Protein AF-A0A109LPX4-F1 (afdb_monomer_lite)

Structure (mmCIF, N/CA/C/O backbone):
data_AF-A0A109LPX4-F1
#
_entry.id   AF-A0A109LPX4-F1
#
loop_
_atom_site.group_PDB
_atom_site.id
_atom_site.type_symbol
_atom_site.label_atom_id
_atom_site.label_alt_id
_atom_site.label_comp_id
_atom_site.label_asym_id
_atom_site.label_entity_id
_atom_site.label_seq_id
_atom_site.pdbx_PDB_ins_code
_atom_site.Cartn_x
_atom_site.Cartn_y
_atom_site.Cartn_z
_atom_site.occupancy
_atom_site.B_iso_or_equiv
_atom_site.auth_seq_id
_atom_site.auth_comp_id
_atom_site.auth_asym_id
_atom_site.auth_atom_id
_atom_site.pdbx_PDB_model_num
ATOM 1 N N . MET A 1 1 ? -20.584 5.027 5.338 1.00 34.66 1 MET A N 1
ATOM 2 C CA . MET A 1 1 ? -20.546 4.027 4.253 1.00 34.66 1 MET A CA 1
ATOM 3 C C . MET A 1 1 ? -19.139 3.462 4.249 1.00 34.66 1 MET A C 1
ATOM 5 O O . MET A 1 1 ? -18.250 4.110 3.715 1.00 34.66 1 MET A O 1
ATOM 9 N N . ASN A 1 2 ? -18.911 2.346 4.943 1.00 41.44 2 ASN A N 1
ATOM 10 C CA . ASN A 1 2 ? -17.631 1.648 4.862 1.00 41.44 2 ASN A CA 1
ATOM 11 C C . ASN A 1 2 ? -17.663 0.889 3.540 1.00 41.44 2 ASN A C 1
ATOM 13 O O . ASN A 1 2 ? -18.479 -0.011 3.381 1.00 41.44 2 ASN A O 1
ATOM 17 N N . ALA A 1 3 ? -16.887 1.337 2.555 1.00 50.72 3 ALA A N 1
ATOM 18 C CA . ALA A 1 3 ? -16.663 0.528 1.370 1.00 50.72 3 ALA A CA 1
ATOM 19 C C . ALA A 1 3 ? -16.027 -0.783 1.844 1.00 50.72 3 ALA A C 1
ATOM 21 O O . ALA A 1 3 ? -15.019 -0.723 2.549 1.00 50.72 3 ALA A O 1
ATOM 22 N N . ASP A 1 4 ? -16.622 -1.928 1.509 1.00 62.03 4 ASP A N 1
ATOM 23 C CA . ASP A 1 4 ? -16.004 -3.237 1.709 1.00 62.03 4 ASP A CA 1
ATOM 24 C C . ASP A 1 4 ? -14.620 -3.213 1.053 1.00 62.03 4 ASP A C 1
ATOM 26 O O . ASP A 1 4 ? -14.485 -3.221 -0.173 1.00 62.03 4 ASP A O 1
ATOM 30 N N . ILE A 1 5 ? -13.572 -3.088 1.868 1.00 72.75 5 ILE A N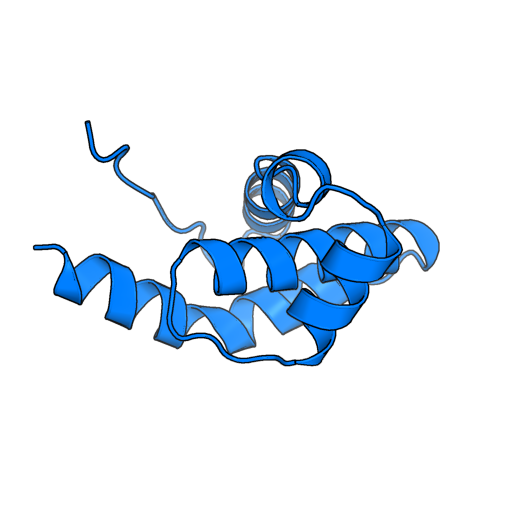 1
ATOM 31 C CA . ILE A 1 5 ? -12.200 -3.159 1.382 1.00 72.75 5 ILE A CA 1
ATOM 32 C C . ILE A 1 5 ? -11.922 -4.633 1.113 1.00 72.75 5 ILE A C 1
ATOM 34 O O . ILE A 1 5 ? -11.546 -5.379 2.012 1.00 72.75 5 ILE A O 1
ATOM 38 N N . THR A 1 6 ? -12.110 -5.057 -0.133 1.00 86.19 6 THR A N 1
ATOM 39 C CA . THR A 1 6 ? -11.644 -6.366 -0.591 1.00 86.19 6 THR A CA 1
ATOM 40 C C . THR A 1 6 ? -10.133 -6.305 -0.781 1.00 86.19 6 THR A C 1
ATOM 42 O O . THR A 1 6 ? -9.636 -5.545 -1.616 1.00 86.19 6 THR A O 1
ATOM 45 N N . LEU A 1 7 ? -9.402 -7.076 0.024 1.00 90.69 7 LEU A N 1
ATOM 46 C CA . LEU A 1 7 ? -7.961 -7.244 -0.128 1.00 90.69 7 LEU A CA 1
ATOM 47 C C . LEU A 1 7 ? -7.679 -8.157 -1.333 1.00 90.69 7 LEU A C 1
ATOM 49 O O . LEU A 1 7 ? -8.285 -9.228 -1.411 1.00 90.69 7 LEU A O 1
ATOM 53 N N . PRO A 1 8 ? -6.823 -7.748 -2.288 1.00 93.88 8 PRO A N 1
ATOM 54 C CA . PRO A 1 8 ? -6.410 -8.624 -3.377 1.00 93.88 8 PRO A CA 1
ATOM 55 C C . PRO A 1 8 ? -5.592 -9.815 -2.867 1.00 93.88 8 PRO A C 1
ATOM 57 O O . PRO A 1 8 ? -4.951 -9.746 -1.820 1.00 93.88 8 PRO A O 1
ATOM 60 N N . ASP A 1 9 ? -5.584 -10.895 -3.645 1.00 92.06 9 ASP A N 1
ATOM 61 C CA . ASP A 1 9 ? -4.650 -11.999 -3.434 1.00 92.06 9 ASP A CA 1
ATOM 62 C C . ASP A 1 9 ? -3.203 -11.468 -3.544 1.00 92.06 9 ASP A C 1
ATOM 64 O O . ASP A 1 9 ? -2.878 -10.834 -4.556 1.00 92.06 9 ASP A O 1
ATOM 68 N N . PRO A 1 10 ? -2.328 -11.689 -2.542 1.00 90.31 10 PRO A N 1
ATOM 69 C CA . PRO A 1 10 ? -0.928 -11.276 -2.612 1.00 90.31 10 PRO A CA 1
ATOM 70 C C . PRO A 1 10 ? -0.155 -11.850 -3.809 1.00 90.31 10 PRO A C 1
ATOM 72 O O . PRO A 1 10 ? 0.837 -11.248 -4.226 1.00 90.31 10 PRO A O 1
ATOM 75 N N . GLU A 1 11 ? -0.590 -12.983 -4.372 1.00 90.06 11 GLU A N 1
ATOM 76 C CA . GLU A 1 11 ? 0.016 -13.585 -5.565 1.00 90.06 11 GLU A CA 1
ATOM 77 C C . GLU A 1 11 ? -0.481 -12.940 -6.875 1.00 90.06 11 GLU A C 1
ATOM 79 O O . GLU A 1 11 ? 0.206 -12.997 -7.902 1.00 90.06 11 GLU A O 1
ATOM 84 N N . ASP A 1 12 ? -1.628 -12.248 -6.860 1.00 92.62 12 ASP A N 1
ATOM 85 C CA . ASP A 1 12 ? -2.135 -11.495 -8.012 1.00 92.62 12 ASP A CA 1
ATOM 86 C C . ASP A 1 12 ? 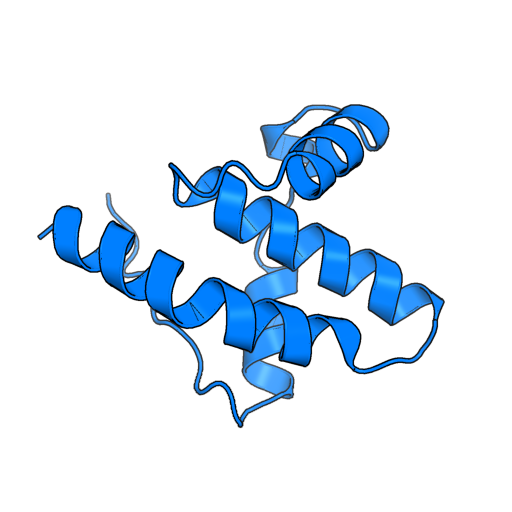-1.513 -10.095 -8.065 1.00 92.62 12 ASP A C 1
ATOM 88 O O . ASP A 1 12 ? -2.084 -9.078 -7.657 1.00 92.62 12 ASP A O 1
ATOM 92 N N . ARG A 1 13 ? -0.319 -10.032 -8.660 1.00 89.50 13 ARG A N 1
ATOM 93 C CA . ARG A 1 13 ? 0.428 -8.784 -8.878 1.00 89.50 13 ARG A CA 1
ATOM 94 C C . ARG A 1 13 ? -0.421 -7.671 -9.494 1.00 89.50 13 ARG A C 1
ATOM 96 O O . ARG A 1 13 ? -0.250 -6.504 -9.135 1.00 89.50 13 ARG A O 1
ATOM 103 N N . LYS A 1 14 ? -1.280 -7.994 -10.465 1.00 90.75 14 LYS A N 1
ATOM 104 C CA . LYS A 1 14 ? -2.080 -6.976 -11.151 1.00 90.75 14 LYS A CA 1
ATOM 105 C C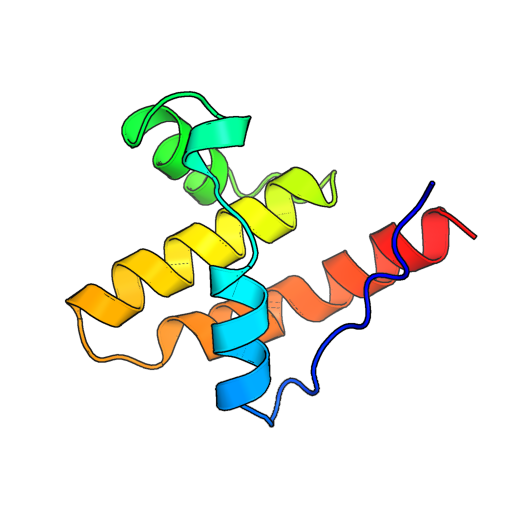 . LYS A 1 14 ? -3.102 -6.391 -10.181 1.00 90.75 14 LYS A C 1
ATOM 107 O O . LYS A 1 14 ? -3.219 -5.170 -10.103 1.00 90.75 14 LYS A O 1
ATOM 112 N N . ALA A 1 15 ? -3.786 -7.244 -9.426 1.00 92.88 15 ALA A N 1
ATOM 113 C CA . ALA A 1 15 ? -4.748 -6.804 -8.426 1.00 92.88 15 ALA A CA 1
ATOM 114 C C . ALA A 1 15 ? -4.084 -5.971 -7.316 1.00 92.88 15 ALA A C 1
ATOM 116 O O . ALA A 1 15 ? -4.633 -4.942 -6.922 1.00 92.88 15 ALA A O 1
ATOM 117 N N . VAL A 1 16 ? -2.875 -6.338 -6.873 1.00 92.50 16 VAL A N 1
ATOM 118 C CA . VAL A 1 16 ? -2.092 -5.554 -5.899 1.00 92.50 16 VAL A CA 1
ATOM 119 C C . VAL A 1 16 ? -1.760 -4.156 -6.428 1.00 92.50 16 VAL A C 1
ATOM 121 O O . VAL A 1 16 ? -1.923 -3.167 -5.714 1.00 92.50 16 VAL A O 1
ATOM 124 N N . ILE A 1 17 ? -1.334 -4.049 -7.689 1.00 91.19 17 ILE A N 1
ATOM 125 C CA . ILE A 1 17 ? -1.031 -2.758 -8.321 1.00 91.19 17 ILE A CA 1
ATOM 126 C C . ILE A 1 17 ? -2.287 -1.897 -8.456 1.00 91.19 17 ILE A C 1
ATOM 128 O O . ILE A 1 17 ? -2.255 -0.717 -8.102 1.00 91.19 17 ILE A O 1
ATOM 132 N N . ASP A 1 18 ? -3.389 -2.476 -8.931 1.00 91.75 18 ASP A N 1
ATOM 133 C CA . ASP A 1 18 ? -4.655 -1.757 -9.080 1.00 91.75 18 ASP A CA 1
ATOM 134 C C . ASP A 1 18 ? -5.160 -1.257 -7.714 1.00 91.75 18 ASP A C 1
ATOM 136 O O . ASP A 1 18 ? -5.600 -0.113 -7.584 1.00 91.75 18 ASP A O 1
ATOM 140 N N . PHE A 1 19 ? -5.020 -2.075 -6.668 1.00 93.75 19 PHE A N 1
ATOM 141 C CA . PHE A 1 19 ? -5.382 -1.729 -5.293 1.00 93.75 19 PHE A CA 1
ATOM 142 C C . PHE A 1 19 ? -4.486 -0.644 -4.677 1.00 93.75 19 PHE A C 1
ATOM 144 O O . PHE A 1 19 ? -4.972 0.226 -3.948 1.00 93.75 19 PHE A O 1
ATOM 151 N N . ALA A 1 20 ? -3.184 -0.668 -4.966 1.00 92.81 20 ALA A N 1
ATOM 152 C CA . ALA A 1 20 ? -2.249 0.371 -4.544 1.00 92.81 20 ALA A CA 1
ATOM 153 C C . ALA A 1 20 ? -2.538 1.705 -5.251 1.00 92.81 20 ALA A C 1
ATOM 155 O O . ALA A 1 20 ? -2.585 2.761 -4.618 1.00 92.81 20 ALA A O 1
ATOM 156 N N . GLY A 1 21 ? -2.783 1.653 -6.563 1.00 90.75 21 GLY A N 1
ATOM 157 C CA . GLY A 1 21 ? -3.084 2.815 -7.396 1.00 90.75 21 GLY A CA 1
ATOM 158 C C . GLY A 1 21 ? -4.479 3.406 -7.176 1.00 90.75 21 GLY A C 1
ATOM 159 O O . GLY A 1 21 ? -4.706 4.564 -7.528 1.00 90.75 21 GLY A O 1
ATOM 160 N N . SER A 1 22 ? -5.411 2.657 -6.573 1.00 91.56 22 SER A N 1
ATOM 161 C CA . SER A 1 22 ? -6.751 3.164 -6.250 1.00 91.56 22 SER A CA 1
ATOM 162 C C . SER A 1 22 ? -6.747 4.194 -5.116 1.00 91.56 22 SER A C 1
ATOM 164 O O . SER A 1 22 ? -7.740 4.895 -4.920 1.00 91.56 22 SER A O 1
ATOM 166 N N . PHE A 1 23 ? -5.662 4.274 -4.342 1.00 91.56 23 PHE A N 1
ATOM 167 C CA . PHE A 1 23 ? -5.484 5.268 -3.290 1.00 91.56 23 PHE A CA 1
ATOM 168 C C . PHE A 1 23 ? -4.700 6.475 -3.813 1.00 91.56 23 PHE A C 1
ATOM 170 O O . PHE A 1 23 ? -3.771 6.332 -4.601 1.00 91.56 23 PHE A O 1
ATOM 177 N N . ASN A 1 24 ? -5.055 7.685 -3.375 1.00 88.19 24 ASN A N 1
ATOM 178 C CA . ASN A 1 24 ? -4.341 8.903 -3.759 1.00 88.19 24 ASN A CA 1
ATOM 179 C C . ASN A 1 24 ? -3.754 9.585 -2.522 1.00 88.19 24 ASN A C 1
ATOM 181 O O . ASN A 1 24 ? -4.374 10.494 -1.971 1.00 88.19 24 ASN A O 1
ATOM 185 N N . GLY A 1 25 ? -2.541 9.189 -2.126 1.00 83.00 25 GLY A N 1
ATOM 186 C CA . GLY A 1 25 ? -1.878 9.716 -0.925 1.00 83.00 25 GLY A CA 1
ATOM 187 C C . GLY A 1 25 ? -1.728 11.241 -0.896 1.00 83.00 25 GLY A C 1
ATOM 188 O O . GLY A 1 25 ? -1.750 11.841 0.175 1.00 83.00 25 GLY A O 1
ATOM 189 N N . TYR A 1 26 ? -1.692 11.914 -2.052 1.00 86.69 26 TYR A N 1
ATOM 190 C CA . TYR A 1 26 ? -1.631 13.382 -2.102 1.00 86.69 26 TYR A CA 1
ATOM 191 C C . TYR A 1 26 ? -2.914 14.056 -1.651 1.00 86.69 26 TYR A C 1
ATOM 193 O O . TYR A 1 26 ? -2.857 15.142 -1.084 1.00 86.69 26 TYR A O 1
ATOM 201 N N . LYS A 1 27 ? -4.070 13.432 -1.892 1.00 86.62 27 LYS A N 1
ATOM 202 C CA . LYS A 1 27 ? -5.348 13.971 -1.416 1.00 86.62 27 LYS A CA 1
ATOM 203 C C . LYS A 1 27 ? -5.485 13.862 0.102 1.00 86.62 27 LYS A C 1
ATOM 205 O O . LYS A 1 27 ? -6.171 14.693 0.683 1.00 86.62 27 LYS A O 1
ATOM 210 N N . HIS A 1 28 ? -4.826 12.878 0.715 1.00 83.88 28 HIS A N 1
ATOM 211 C CA . HIS A 1 28 ? -4.869 12.640 2.160 1.00 83.88 28 HIS A CA 1
ATOM 212 C C . HIS A 1 28 ? -3.815 13.465 2.912 1.00 83.88 28 HIS A C 1
ATOM 214 O O . HIS A 1 28 ? -4.140 14.147 3.878 1.00 83.88 28 HIS A O 1
ATOM 220 N N . HIS A 1 29 ? -2.571 13.491 2.424 1.00 84.56 29 HIS A N 1
ATOM 221 C CA . HIS A 1 29 ? -1.459 14.172 3.100 1.00 84.56 29 HIS A CA 1
ATOM 222 C C . HIS A 1 29 ? -1.148 15.576 2.549 1.00 84.56 29 HIS A C 1
ATOM 224 O O . HIS A 1 29 ? -0.305 16.290 3.088 1.00 84.56 29 HIS A O 1
ATOM 230 N N . GLY A 1 30 ? -1.797 15.997 1.460 1.00 84.25 30 GLY A N 1
ATOM 231 C CA . GLY A 1 30 ? -1.716 17.351 0.897 1.00 84.25 30 GLY A CA 1
ATOM 232 C C . GLY A 1 30 ? -0.479 17.650 0.042 1.00 84.25 30 GLY A C 1
ATOM 233 O O . GLY A 1 30 ? -0.503 18.582 -0.759 1.00 84.25 30 GLY A O 1
ATOM 234 N N . SER A 1 31 ? 0.601 16.873 0.158 1.00 88.75 31 SER A N 1
ATOM 235 C CA . SER A 1 31 ? 1.813 17.064 -0.648 1.00 88.75 31 SER A CA 1
ATOM 236 C C . SER A 1 31 ? 2.582 15.764 -0.873 1.00 88.75 31 SER A C 1
ATOM 238 O O . SER A 1 31 ? 2.352 14.761 -0.199 1.00 88.75 31 SER A O 1
ATOM 240 N N . LEU A 1 32 ? 3.521 15.789 -1.825 1.00 87.25 32 LEU A N 1
ATOM 241 C CA . LEU A 1 32 ? 4.417 14.660 -2.068 1.00 87.25 32 LEU A CA 1
ATOM 242 C C . LEU A 1 32 ? 5.340 14.393 -0.877 1.00 87.25 32 LEU A C 1
ATOM 244 O O . LEU A 1 32 ? 5.483 13.237 -0.501 1.00 87.25 32 LEU A O 1
ATOM 248 N N . ALA A 1 33 ? 5.915 15.441 -0.280 1.00 90.31 33 ALA A N 1
ATOM 249 C CA . ALA A 1 33 ? 6.796 15.308 0.879 1.00 90.31 33 ALA A CA 1
ATOM 250 C C . ALA A 1 33 ? 6.049 14.711 2.079 1.00 90.31 33 ALA A C 1
ATOM 252 O O . ALA A 1 33 ? 6.481 13.708 2.621 1.00 90.31 33 ALA A O 1
ATOM 253 N N . ALA A 1 34 ? 4.861 15.230 2.404 1.00 91.00 34 ALA A N 1
ATOM 254 C CA . ALA A 1 34 ? 4.063 14.703 3.511 1.00 91.00 34 ALA A CA 1
ATOM 255 C C . ALA A 1 34 ? 3.605 13.250 3.282 1.00 91.00 34 ALA A C 1
ATOM 257 O O . ALA A 1 34 ? 3.540 12.466 4.222 1.00 91.00 34 ALA A O 1
ATOM 258 N N . CYS A 1 35 ? 3.297 12.885 2.033 1.00 90.44 35 CYS A N 1
ATOM 259 C CA . CYS A 1 35 ? 2.979 11.509 1.653 1.00 90.44 35 CYS A CA 1
ATOM 260 C C . CYS A 1 35 ? 4.190 10.576 1.839 1.00 90.44 35 CYS A C 1
ATOM 262 O O . CYS A 1 35 ? 4.023 9.487 2.385 1.00 90.44 35 CYS A O 1
ATOM 264 N N . ALA A 1 36 ? 5.387 11.018 1.437 1.00 91.00 36 ALA A N 1
ATOM 265 C CA . ALA A 1 36 ? 6.635 10.283 1.629 1.00 91.00 36 ALA A CA 1
ATOM 266 C C . ALA A 1 36 ? 6.967 10.120 3.118 1.00 91.00 36 ALA A C 1
ATOM 268 O O . ALA A 1 36 ? 7.132 8.995 3.576 1.00 91.00 36 ALA A O 1
ATOM 269 N N . ASP A 1 37 ? 6.951 11.213 3.885 1.00 93.50 37 ASP A N 1
ATOM 270 C CA . ASP A 1 37 ? 7.232 11.211 5.324 1.00 93.50 37 ASP A CA 1
ATOM 271 C C . ASP A 1 37 ? 6.270 10.281 6.080 1.00 93.50 37 ASP A C 1
ATOM 273 O O . ASP A 1 37 ? 6.681 9.515 6.951 1.00 93.50 37 ASP A O 1
ATOM 277 N N . ALA A 1 38 ? 4.978 10.308 5.732 1.00 92.12 38 ALA A N 1
ATOM 278 C CA . ALA A 1 38 ? 3.976 9.434 6.337 1.00 92.12 38 ALA A CA 1
ATOM 279 C C . ALA A 1 38 ? 4.180 7.954 5.972 1.00 92.12 38 ALA A C 1
ATOM 281 O O . ALA A 1 38 ? 3.984 7.091 6.826 1.00 92.12 38 ALA A O 1
ATOM 282 N N . ALA A 1 39 ? 4.575 7.655 4.730 1.00 92.06 39 ALA A N 1
ATOM 283 C CA . ALA A 1 39 ? 4.889 6.292 4.304 1.00 92.06 39 ALA A CA 1
ATOM 284 C C . ALA A 1 39 ? 6.156 5.767 5.000 1.00 92.06 39 ALA A C 1
ATOM 286 O O . ALA A 1 39 ? 6.168 4.646 5.497 1.00 92.06 39 ALA A O 1
ATOM 287 N N . GLU A 1 40 ? 7.201 6.589 5.099 1.00 91.19 40 GLU A N 1
ATOM 288 C CA . GL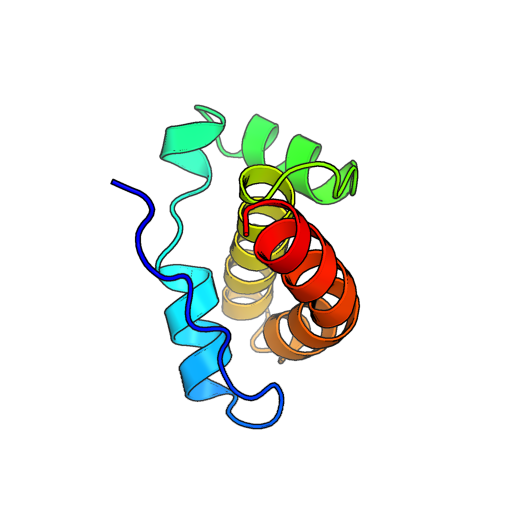U A 1 40 ? 8.460 6.227 5.757 1.00 91.19 40 GLU A CA 1
ATOM 289 C C . GLU A 1 40 ? 8.295 6.052 7.272 1.00 91.19 40 GLU A C 1
ATOM 291 O O . GLU A 1 40 ? 8.912 5.164 7.860 1.00 91.19 40 GLU A O 1
ATOM 296 N N . ALA A 1 41 ? 7.402 6.822 7.903 1.00 93.06 41 ALA A N 1
ATOM 297 C CA . ALA A 1 41 ? 7.102 6.691 9.327 1.00 93.06 41 ALA A CA 1
ATOM 298 C C . ALA A 1 41 ? 6.519 5.319 9.716 1.00 93.06 41 ALA A C 1
ATOM 300 O O . ALA A 1 41 ? 6.594 4.963 10.891 1.00 93.06 41 ALA A O 1
ATOM 301 N N . SER A 1 42 ? 5.946 4.562 8.767 1.00 90.56 42 SER A N 1
ATOM 302 C CA . SER A 1 42 ? 5.489 3.172 8.954 1.00 90.56 42 SER A CA 1
ATOM 303 C C . SER A 1 42 ? 4.629 2.950 10.212 1.00 90.56 42 SER A C 1
ATOM 305 O O . SER A 1 42 ? 4.758 1.934 10.896 1.00 90.56 42 SER A O 1
ATOM 307 N N . ARG A 1 43 ? 3.750 3.907 10.549 1.00 90.31 43 ARG A N 1
ATOM 308 C CA . ARG A 1 43 ? 2.937 3.863 11.781 1.00 90.31 43 ARG A CA 1
ATOM 309 C C . ARG A 1 43 ? 1.942 2.705 11.789 1.00 90.31 43 ARG A C 1
ATOM 311 O O . ARG A 1 43 ? 1.822 2.012 12.794 1.00 90.31 43 ARG A O 1
ATOM 318 N N . ARG A 1 44 ? 1.291 2.451 10.644 1.00 93.56 44 ARG A N 1
ATOM 319 C CA . ARG A 1 44 ? 0.431 1.273 10.408 1.00 93.56 44 ARG A CA 1
ATOM 320 C C . ARG A 1 44 ? -0.683 1.111 11.461 1.00 93.56 44 ARG A C 1
ATOM 322 O O . ARG A 1 44 ? -1.091 -0.011 11.785 1.00 93.56 44 ARG A O 1
ATOM 329 N N . GLU A 1 45 ? -1.177 2.224 12.001 1.00 91.19 45 GLU A N 1
ATOM 330 C CA . GLU A 1 45 ? -2.238 2.266 13.013 1.00 91.19 45 GLU A CA 1
ATOM 331 C C . GLU A 1 45 ? -3.616 2.423 12.371 1.00 91.19 45 GLU A C 1
ATOM 333 O O . GLU A 1 45 ? -4.611 1.946 12.917 1.00 91.19 45 GLU A O 1
ATOM 338 N N . THR A 1 46 ? -3.675 3.042 11.190 1.00 91.56 46 THR A N 1
ATOM 339 C CA . THR A 1 46 ? -4.914 3.256 10.435 1.00 91.56 46 THR A CA 1
ATOM 340 C C . THR A 1 46 ? -4.853 2.662 9.028 1.00 91.56 46 THR A C 1
ATOM 342 O O . THR A 1 46 ? -3.786 2.464 8.444 1.00 91.56 46 T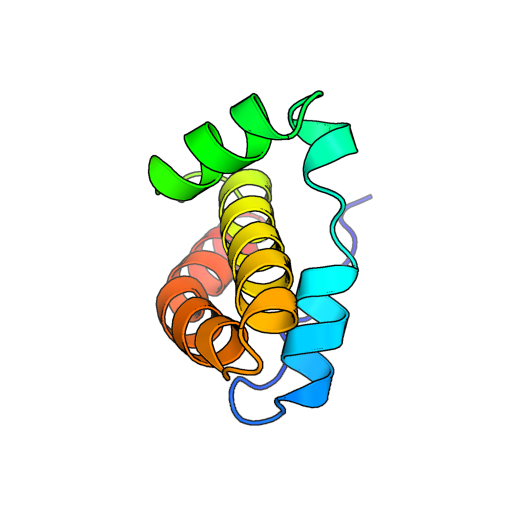HR A O 1
ATOM 345 N N . LEU A 1 47 ? -6.029 2.404 8.443 1.00 91.50 47 LEU A N 1
ATOM 346 C CA . LEU A 1 47 ? -6.130 1.952 7.052 1.00 91.50 47 LEU A CA 1
ATOM 347 C C . LEU A 1 47 ? -5.579 2.989 6.068 1.00 91.50 47 LEU A C 1
ATOM 349 O O . LEU A 1 47 ? -5.035 2.609 5.037 1.00 91.50 47 LEU A O 1
ATOM 353 N N . GLU A 1 48 ? -5.701 4.279 6.386 1.00 92.00 48 GLU A N 1
ATOM 354 C CA . GLU A 1 48 ? -5.129 5.357 5.578 1.00 92.00 48 GLU A CA 1
ATOM 355 C C . GLU A 1 48 ? -3.602 5.263 5.531 1.00 92.00 48 GLU A C 1
ATOM 357 O O . GLU A 1 48 ? -3.026 5.305 4.447 1.00 92.00 48 GLU A O 1
ATOM 362 N N . GLU A 1 49 ? -2.952 5.052 6.677 1.00 92.69 49 GLU A N 1
ATOM 363 C CA . GLU A 1 49 ? -1.495 4.910 6.752 1.00 92.69 49 GLU A CA 1
ATOM 364 C C . GLU A 1 49 ? -1.002 3.694 5.960 1.00 92.69 49 GLU A C 1
ATOM 366 O O . GLU A 1 49 ? -0.057 3.816 5.182 1.00 92.69 49 GLU A O 1
ATOM 371 N N . LEU A 1 50 ? -1.685 2.547 6.075 1.00 94.62 50 LEU A N 1
ATOM 372 C CA . LEU A 1 50 ? -1.353 1.350 5.291 1.00 94.62 50 LEU A CA 1
ATOM 373 C C . LEU A 1 50 ? -1.530 1.578 3.784 1.00 94.62 50 LEU A C 1
ATOM 375 O O . LEU A 1 50 ? -0.695 1.170 2.975 1.00 94.62 50 LEU A O 1
ATOM 379 N N . ARG A 1 51 ? -2.621 2.241 3.385 1.00 94.75 51 ARG A N 1
ATOM 380 C CA . ARG A 1 51 ? -2.876 2.584 1.980 1.00 94.75 51 ARG A CA 1
ATOM 381 C C . ARG A 1 51 ? -1.856 3.583 1.447 1.00 94.75 51 ARG A C 1
ATOM 383 O O . ARG A 1 51 ? -1.459 3.461 0.291 1.00 94.75 51 ARG A O 1
ATOM 390 N N . ASN A 1 52 ? -1.419 4.539 2.266 1.00 95.12 52 ASN A N 1
ATOM 391 C CA . ASN A 1 52 ? -0.402 5.509 1.888 1.00 95.12 52 ASN A CA 1
ATOM 392 C C . ASN A 1 52 ? 0.970 4.851 1.698 1.00 95.12 52 ASN A C 1
ATOM 394 O O . ASN A 1 52 ? 1.625 5.111 0.690 1.00 95.12 52 ASN A O 1
ATOM 398 N N . GLU A 1 53 ? 1.373 3.961 2.608 1.00 94.75 53 GLU A N 1
ATOM 399 C CA . GLU A 1 53 ? 2.624 3.201 2.492 1.00 94.75 53 GLU A CA 1
ATOM 400 C C . GLU A 1 53 ? 2.641 2.354 1.207 1.00 94.75 53 GLU A C 1
ATOM 402 O O . GLU A 1 53 ? 3.594 2.406 0.423 1.00 94.75 53 GLU A O 1
ATOM 407 N N . LEU A 1 54 ? 1.533 1.668 0.910 1.00 94.75 54 LEU A N 1
ATOM 408 C CA . LEU A 1 54 ? 1.389 0.885 -0.317 1.00 94.75 54 LEU A CA 1
ATOM 409 C C . LEU A 1 54 ? 1.374 1.755 -1.589 1.00 94.75 54 LEU A C 1
ATOM 411 O O . LEU A 1 54 ? 2.020 1.420 -2.584 1.00 94.75 54 LEU A O 1
ATOM 415 N N . PHE A 1 55 ? 0.664 2.885 -1.568 1.00 93.62 55 PHE A N 1
ATOM 416 C CA . PHE A 1 55 ? 0.644 3.847 -2.673 1.00 93.62 55 PHE A CA 1
ATOM 417 C C . PHE A 1 55 ? 2.038 4.418 -2.958 1.00 93.62 55 PHE A C 1
ATOM 419 O O . PHE A 1 55 ? 2.432 4.563 -4.120 1.00 93.62 55 PHE A O 1
ATOM 426 N N . TRP A 1 56 ? 2.805 4.715 -1.909 1.00 92.94 56 TRP A N 1
ATOM 427 C CA . TRP A 1 56 ? 4.174 5.195 -2.042 1.00 92.94 56 TRP A CA 1
ATOM 428 C C . TRP A 1 56 ? 5.079 4.138 -2.682 1.00 92.94 56 TRP A C 1
ATOM 430 O O . TRP A 1 56 ? 5.789 4.445 -3.643 1.00 92.94 56 TRP A O 1
ATOM 440 N N . ALA A 1 57 ? 4.986 2.880 -2.239 1.00 92.06 57 ALA A N 1
ATOM 441 C CA . ALA A 1 57 ? 5.715 1.762 -2.837 1.00 92.06 57 ALA A CA 1
ATOM 442 C C . ALA A 1 57 ? 5.356 1.551 -4.316 1.00 92.06 57 ALA A C 1
ATOM 444 O O . ALA A 1 57 ? 6.248 1.384 -5.145 1.00 92.06 57 ALA A O 1
ATOM 445 N N . TYR A 1 58 ? 4.070 1.637 -4.670 1.00 91.56 58 TYR A N 1
ATOM 446 C CA . TYR A 1 58 ? 3.610 1.610 -6.062 1.00 91.56 58 TYR A CA 1
ATOM 447 C C . TYR A 1 58 ? 4.246 2.724 -6.899 1.00 91.56 58 TYR A C 1
ATOM 449 O O . TYR A 1 58 ? 4.764 2.474 -7.988 1.00 91.56 58 TYR A O 1
ATOM 457 N N . ARG A 1 59 ? 4.264 3.956 -6.383 1.00 88.12 59 ARG A N 1
ATOM 458 C CA . ARG A 1 59 ? 4.854 5.091 -7.096 1.00 88.12 59 ARG A CA 1
ATOM 459 C C . ARG A 1 59 ? 6.364 4.946 -7.278 1.00 88.12 59 ARG A C 1
ATOM 461 O O . ARG A 1 59 ? 6.869 5.209 -8.368 1.00 88.12 59 ARG A O 1
ATOM 468 N N . VAL A 1 60 ? 7.089 4.567 -6.227 1.00 84.88 60 VAL A N 1
ATOM 469 C CA . VAL A 1 60 ? 8.548 4.394 -6.283 1.00 84.88 60 VAL A CA 1
ATOM 470 C C . VAL A 1 60 ? 8.917 3.207 -7.176 1.00 84.88 60 VAL A C 1
ATOM 472 O O . VAL A 1 60 ? 9.817 3.336 -8.008 1.00 84.88 60 VAL A O 1
ATOM 475 N N . GLY A 1 61 ? 8.193 2.090 -7.065 1.00 76.75 61 GLY A N 1
ATOM 476 C CA . GLY A 1 61 ? 8.396 0.891 -7.880 1.00 76.75 61 GLY A CA 1
ATOM 477 C C . GLY A 1 61 ? 8.136 1.137 -9.366 1.00 76.75 61 GLY A C 1
ATOM 478 O O . GLY A 1 61 ? 8.964 0.770 -10.199 1.00 76.75 61 GLY A O 1
ATOM 479 N N . ASN A 1 62 ? 7.084 1.890 -9.717 1.00 72.88 62 ASN A N 1
ATOM 480 C CA . ASN A 1 62 ? 6.835 2.308 -11.104 1.00 72.88 62 ASN A CA 1
ATOM 481 C C . ASN A 1 62 ? 7.976 3.147 -11.701 1.00 72.88 62 ASN A C 1
ATOM 483 O O . ASN A 1 62 ? 8.201 3.098 -12.908 1.00 72.88 62 ASN A O 1
ATOM 487 N N . HIS A 1 63 ? 8.710 3.910 -10.886 1.00 67.56 63 HIS A N 1
ATOM 488 C CA . HIS A 1 63 ? 9.880 4.656 -11.357 1.00 67.56 63 HIS A CA 1
ATOM 489 C C . HIS A 1 63 ? 11.136 3.786 -11.522 1.00 67.56 63 HIS A C 1
ATOM 491 O O . HIS A 1 63 ? 12.014 4.149 -12.303 1.00 67.56 63 HIS A O 1
ATOM 497 N N . ARG A 1 64 ? 11.240 2.663 -10.801 1.00 68.25 64 ARG A N 1
ATOM 498 C CA . ARG A 1 64 ? 12.409 1.762 -10.812 1.00 68.25 64 ARG A CA 1
ATOM 499 C C . ARG A 1 64 ? 12.224 0.518 -11.684 1.00 68.25 64 ARG A C 1
ATOM 501 O O . ARG A 1 64 ? 13.213 -0.136 -12.001 1.00 68.25 64 ARG A O 1
ATOM 508 N N . GLY A 1 65 ? 10.989 0.215 -12.089 1.00 67.62 65 GLY A N 1
ATOM 509 C CA . GLY A 1 65 ? 10.645 -0.995 -12.836 1.00 67.62 65 GLY A CA 1
ATOM 510 C C . GLY A 1 65 ? 10.740 -2.271 -11.996 1.00 67.62 65 GLY A C 1
ATOM 511 O O . GLY A 1 65 ? 11.003 -3.332 -12.555 1.00 67.62 65 GLY A O 1
ATOM 512 N N . ASP A 1 66 ? 10.577 -2.169 -10.672 1.00 78.12 66 ASP A N 1
ATOM 513 C CA . ASP A 1 66 ? 10.669 -3.303 -9.748 1.00 78.12 66 ASP A CA 1
ATOM 514 C C . ASP A 1 66 ? 9.300 -3.750 -9.203 1.00 78.12 66 ASP A C 1
ATOM 516 O O . ASP A 1 66 ? 8.278 -3.078 -9.357 1.00 78.12 66 ASP A O 1
ATOM 520 N N . ASP A 1 67 ? 9.297 -4.911 -8.545 1.00 77.69 67 ASP A N 1
ATOM 521 C CA . ASP A 1 67 ? 8.127 -5.474 -7.863 1.00 77.69 67 ASP A CA 1
ATOM 522 C C . ASP A 1 67 ? 8.082 -5.100 -6.371 1.00 77.69 67 ASP A C 1
ATOM 524 O O . ASP A 1 67 ? 7.552 -5.851 -5.547 1.00 77.69 67 ASP A O 1
ATOM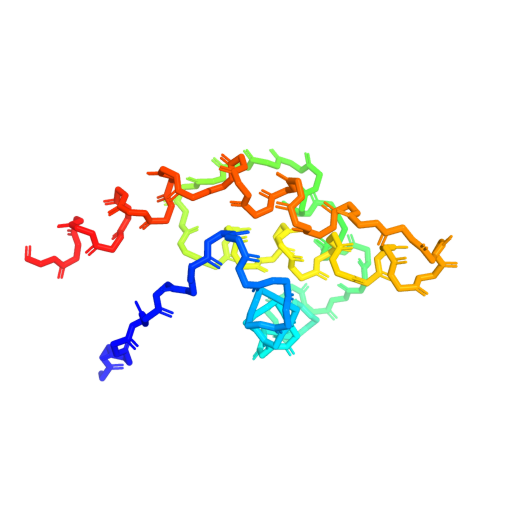 528 N N . ALA A 1 68 ? 8.641 -3.945 -5.982 1.00 84.19 68 ALA A N 1
ATOM 529 C CA . ALA A 1 68 ? 8.643 -3.514 -4.582 1.00 84.19 68 ALA A CA 1
ATOM 530 C C . ALA A 1 68 ? 7.224 -3.384 -4.016 1.00 84.19 68 ALA A C 1
ATOM 532 O O . ALA A 1 68 ? 7.004 -3.705 -2.852 1.00 84.19 68 ALA A O 1
ATOM 533 N N . VAL A 1 69 ? 6.250 -2.992 -4.846 1.00 90.12 69 VAL A N 1
ATOM 534 C CA . VAL A 1 69 ? 4.839 -2.881 -4.445 1.00 90.12 69 VAL A CA 1
ATOM 535 C C . VAL A 1 69 ? 4.262 -4.203 -3.934 1.00 90.12 69 VAL A C 1
ATOM 537 O O . VAL A 1 69 ? 3.540 -4.197 -2.945 1.00 90.12 69 VAL A O 1
ATOM 540 N N . VAL A 1 70 ? 4.616 -5.338 -4.549 1.00 91.62 70 VAL A N 1
ATOM 541 C CA . VAL A 1 70 ? 4.114 -6.658 -4.130 1.00 91.62 70 VAL A CA 1
ATOM 542 C C . VAL A 1 70 ? 4.736 -7.063 -2.801 1.00 91.62 70 VAL A C 1
ATOM 544 O O . VAL A 1 70 ? 4.032 -7.504 -1.901 1.00 91.62 70 VAL A O 1
ATOM 547 N N . LYS A 1 71 ? 6.047 -6.851 -2.642 1.00 91.88 71 LYS A N 1
ATOM 548 C CA . LYS A 1 71 ? 6.746 -7.151 -1.384 1.00 91.88 71 LYS A CA 1
ATOM 549 C C . LYS A 1 71 ? 6.187 -6.333 -0.224 1.00 91.88 71 LYS A C 1
ATOM 551 O O . LYS A 1 71 ? 5.847 -6.895 0.808 1.00 91.88 71 LYS A O 1
ATOM 556 N N . VAL A 1 72 ? 6.022 -5.026 -0.433 1.00 93.31 72 VAL A N 1
ATOM 557 C CA . VAL A 1 72 ? 5.419 -4.138 0.567 1.00 93.31 72 VAL A CA 1
ATOM 558 C C . VAL A 1 72 ? 3.986 -4.568 0.865 1.00 93.31 72 VAL A C 1
ATOM 560 O O . VAL A 1 72 ? 3.596 -4.608 2.024 1.00 93.31 72 VAL A O 1
ATOM 563 N N . TYR A 1 73 ? 3.200 -4.952 -0.144 1.00 95.12 73 TYR A N 1
ATOM 564 C CA . TYR A 1 73 ? 1.845 -5.440 0.094 1.00 95.12 73 TYR A CA 1
ATOM 565 C C . TYR A 1 73 ? 1.806 -6.684 0.988 1.00 95.12 73 TYR A C 1
ATOM 567 O O . TYR A 1 73 ? 1.016 -6.714 1.927 1.00 95.12 73 TYR A O 1
ATOM 575 N N . VAL A 1 74 ? 2.679 -7.668 0.746 1.00 94.50 74 VAL A N 1
ATOM 576 C CA . VAL A 1 74 ? 2.801 -8.875 1.583 1.00 94.50 74 VAL A CA 1
ATOM 577 C C . VAL A 1 74 ? 3.139 -8.512 3.031 1.00 94.50 74 VAL A C 1
ATOM 579 O O . VAL A 1 74 ? 2.507 -9.029 3.951 1.00 94.50 74 VAL A O 1
ATOM 582 N N . ASP A 1 75 ? 4.068 -7.578 3.242 1.00 94.56 75 ASP A N 1
ATOM 583 C CA . ASP A 1 75 ? 4.443 -7.119 4.585 1.00 94.56 75 ASP A CA 1
ATOM 584 C C . ASP A 1 75 ? 3.288 -6.384 5.292 1.00 94.56 75 ASP A C 1
ATOM 586 O O . ASP A 1 75 ? 3.118 -6.492 6.509 1.00 94.56 75 ASP A O 1
ATOM 590 N N . LEU A 1 76 ? 2.470 -5.640 4.540 1.00 94.75 76 LEU A N 1
ATOM 591 C CA . LEU A 1 76 ? 1.324 -4.891 5.063 1.00 94.75 76 LEU A CA 1
ATOM 592 C C . LEU A 1 76 ? 0.059 -5.740 5.234 1.00 94.75 76 LEU A C 1
ATOM 594 O O . LEU A 1 76 ? -0.824 -5.357 6.005 1.00 94.75 76 LEU A O 1
ATOM 598 N N . PHE A 1 77 ? -0.042 -6.878 4.549 1.00 94.12 77 PHE A N 1
ATOM 599 C CA . PHE A 1 77 ? -1.218 -7.748 4.531 1.00 94.12 77 PHE A CA 1
ATOM 600 C C . PHE A 1 77 ? -1.783 -8.077 5.927 1.00 94.12 77 PHE A C 1
ATOM 602 O O . PHE A 1 77 ? -2.953 -7.764 6.167 1.00 94.12 77 PHE A O 1
ATOM 609 N N . PRO A 1 78 ? -0.994 -8.575 6.906 1.00 93.69 78 PRO A N 1
ATOM 610 C CA . PRO A 1 78 ? -1.525 -8.877 8.240 1.00 93.69 78 PRO A CA 1
ATOM 611 C C . PRO A 1 78 ? -2.028 -7.631 8.987 1.00 93.69 78 PRO A C 1
ATOM 613 O O . PRO A 1 78 ? -2.918 -7.715 9.836 1.00 93.69 78 PRO A O 1
ATOM 616 N N . HIS A 1 79 ? -1.485 -6.447 8.685 1.00 94.38 79 HIS A N 1
ATOM 617 C CA . HIS A 1 79 ? -1.959 -5.197 9.276 1.00 94.38 79 HIS A CA 1
ATOM 618 C C . HIS A 1 79 ? -3.301 -4.768 8.677 1.00 94.38 79 HIS A C 1
ATOM 620 O O . HIS A 1 79 ? -4.166 -4.292 9.416 1.00 94.38 79 HIS A O 1
ATOM 626 N N . PHE A 1 80 ? -3.491 -4.967 7.368 1.00 93.12 80 PHE A N 1
ATOM 627 C CA . PHE A 1 80 ? -4.777 -4.739 6.716 1.00 93.12 80 PHE A CA 1
ATOM 628 C C . PHE A 1 80 ? -5.857 -5.657 7.288 1.00 93.12 80 PHE A C 1
ATOM 630 O O . PHE A 1 80 ? -6.915 -5.163 7.674 1.00 93.12 80 PHE A O 1
ATOM 637 N N . GLU A 1 81 ? -5.580 -6.958 7.405 1.00 92.25 81 GLU A N 1
ATOM 638 C CA . GLU A 1 81 ? -6.516 -7.925 7.990 1.00 92.25 81 GLU A CA 1
ATOM 639 C C . GLU A 1 81 ? -6.919 -7.532 9.413 1.00 92.25 81 GLU A C 1
ATOM 641 O O . GLU A 1 81 ? -8.106 -7.496 9.740 1.00 92.25 81 GLU A O 1
ATOM 646 N N . ARG A 1 82 ? -5.940 -7.153 10.245 1.00 92.44 82 ARG A N 1
ATOM 647 C CA . ARG A 1 82 ? -6.187 -6.701 11.618 1.00 92.44 82 ARG A CA 1
ATOM 648 C C . ARG A 1 82 ? -7.127 -5.497 11.665 1.00 92.44 82 ARG A C 1
ATOM 650 O O . ARG A 1 82 ? -8.092 -5.520 12.421 1.00 92.44 82 ARG A O 1
ATOM 657 N N . LEU A 1 83 ? -6.853 -4.445 10.893 1.00 90.00 83 LEU A N 1
ATOM 658 C CA . LEU A 1 83 ? -7.633 -3.203 10.958 1.00 90.00 83 LEU A CA 1
ATOM 659 C C . LEU A 1 83 ? -9.029 -3.345 10.329 1.00 90.00 83 LEU A C 1
ATOM 661 O O . LEU A 1 83 ? -9.988 -2.755 10.828 1.00 90.00 83 LEU A O 1
ATOM 665 N N . ILE A 1 84 ? -9.170 -4.154 9.274 1.00 88.75 84 ILE A N 1
ATOM 666 C CA . ILE A 1 84 ? -10.478 -4.462 8.676 1.00 88.75 84 ILE A CA 1
ATOM 667 C C . ILE A 1 84 ? -11.312 -5.303 9.651 1.00 88.75 84 ILE A C 1
ATOM 669 O O . ILE A 1 84 ? -12.468 -4.970 9.914 1.00 88.75 84 ILE A O 1
ATOM 673 N N . GLY A 1 85 ? -10.711 -6.330 10.259 1.00 82.19 85 GLY A N 1
ATOM 674 C CA . GLY A 1 85 ? -11.370 -7.184 11.250 1.00 82.19 85 GLY A CA 1
ATOM 675 C C . GLY A 1 85 ? -11.756 -6.457 12.544 1.00 82.19 85 GLY A C 1
ATOM 676 O O . GLY A 1 85 ? -12.738 -6.824 13.175 1.00 82.19 85 GLY A O 1
ATOM 677 N N . GLN A 1 86 ? -11.042 -5.392 12.921 1.00 67.69 86 GLN A N 1
ATOM 678 C CA . GLN A 1 86 ? -11.400 -4.524 14.055 1.00 67.69 86 GLN A CA 1
ATOM 679 C C . GLN A 1 86 ? -12.584 -3.587 13.777 1.00 67.69 86 GLN A C 1
ATOM 681 O O . GLN A 1 86 ? -13.115 -2.987 14.708 1.00 67.69 86 GLN A O 1
ATOM 686 N N . THR A 1 87 ? -12.981 -3.439 12.513 1.00 55.94 87 THR A N 1
ATOM 687 C CA . THR A 1 87 ? -14.106 -2.586 12.102 1.00 55.94 87 THR A CA 1
ATOM 688 C C . THR A 1 87 ? -15.421 -3.386 11.986 1.00 55.94 87 THR A C 1
ATOM 690 O O . THR A 1 87 ? -16.444 -2.819 11.601 1.00 55.94 87 THR A O 1
ATOM 693 N N . SER A 1 88 ? -15.397 -4.691 12.308 1.00 48.19 88 SER A N 1
ATOM 694 C CA . SER A 1 88 ? -16.545 -5.618 12.275 1.00 48.19 88 SER A CA 1
ATOM 695 C C . SER A 1 88 ? -17.218 -5.801 13.634 1.00 48.19 88 SER A C 1
ATOM 697 O O . SER A 1 88 ? -16.505 -5.769 14.661 1.00 48.19 88 SER A O 1
#

pLDDT: mean 86.21, std 12.25, range [34.66, 95.12]

Secondary structure (DSSP, 8-state):
------PPPTT-HHHHHHHHHT--HHHHHSSHHHHHHHHHTT--SSHHHHHHHHHHHHHHHHHHTS-HHHHHHHHHHHHHHHHHHTT-

Radius of gyration: 12.29 Å; chains: 1; bounding box: 33×31×27 Å

Foldseek 3Di:
DPDPPDDDDLVPLVSLLVQLCVDDLCVVQVDPVSLVVLLVVQPLPDPSSLSSVLVVQSVVCVVVVDSSSSVSSVVSVVSVVVRSVVVD

Sequence (88 aa):
MNADITLPDPEDRKAVIDFAGSFNGYKHHGSLAACADAAEASRRETLEELRNELFWAYRVGNHRGDDAVVKVYVDLFPHFERLIGQTS